Protein AF-A0A6A8H8F7-F1 (afdb_monomer)

Sequence (66 aa):
MTIYIITSSEGRVYKEIKHELEKAGYHTKTILAEVTQPVLVGFVSGRLTTFTLKKLLEASVKGRCL

Solvent-accessible surface area (backbone atoms only — not comparable to full-atom values): 3909 Å² total; per-residue (Å²): 108,58,36,37,41,38,20,59,60,88,47,71,69,45,52,54,53,52,50,56,39,46,74,56,67,36,48,76,45,80,41,83,43,98,45,98,60,75,43,37,35,33,75,49,96,93,36,85,41,80,53,54,71,66,60,53,53,55,30,46,76,67,72,45,84,121

Radius of gyration: 11.39 Å; Cα contacts (8 Å, |Δi|>4): 106; chains: 1; bounding box: 31×17×29 Å

Secondary structure (DSSP, 8-state):
-EEEEEES--SHHHHHHHHHHHHTT-EEEEEE---SS-EEEEEETTEEEEE-HHHHHHHHHTT---

Organism: NCBI:txid1623

Structure (mmCIF, N/CA/C/O backbone):
data_AF-A0A6A8H8F7-F1
#
_entry.id   AF-A0A6A8H8F7-F1
#
loop_
_atom_site.group_PDB
_atom_site.id
_atom_site.type_symbol
_atom_site.label_atom_id
_atom_site.label_alt_id
_atom_site.label_comp_id
_atom_site.label_asym_id
_atom_site.label_entity_id
_atom_site.label_seq_id
_atom_site.pdbx_PDB_ins_code
_atom_site.Cartn_x
_atom_site.Cartn_y
_atom_site.Cartn_z
_atom_site.occupancy
_atom_site.B_iso_or_equiv
_atom_site.auth_seq_id
_atom_site.auth_comp_id
_atom_site.auth_asym_id
_atom_site.auth_atom_id
_atom_site.pdbx_PDB_model_num
ATOM 1 N N . MET A 1 1 ? -8.963 -5.105 5.220 1.00 86.00 1 MET A N 1
ATOM 2 C CA . MET A 1 1 ? -8.980 -4.983 3.739 1.00 86.00 1 MET A CA 1
ATOM 3 C C . MET A 1 1 ? -7.611 -5.365 3.183 1.00 86.00 1 MET A C 1
ATOM 5 O O . MET A 1 1 ? -6.616 -5.073 3.840 1.00 86.00 1 MET A O 1
ATOM 9 N N . THR A 1 2 ? -7.551 -6.006 2.010 1.00 92.31 2 THR A N 1
ATOM 10 C CA . THR A 1 2 ? -6.286 -6.264 1.297 1.00 92.31 2 THR A CA 1
ATOM 11 C C . THR A 1 2 ? -5.969 -5.118 0.340 1.00 92.31 2 THR A C 1
ATOM 13 O O . THR A 1 2 ? -6.821 -4.745 -0.467 1.00 92.31 2 THR A O 1
ATOM 16 N N . ILE A 1 3 ? -4.749 -4.591 0.420 1.00 96.19 3 ILE A N 1
ATOM 17 C CA . ILE A 1 3 ? -4.194 -3.591 -0.491 1.00 96.19 3 ILE A CA 1
ATOM 18 C C . ILE A 1 3 ? -3.180 -4.264 -1.414 1.00 96.19 3 ILE A C 1
ATOM 20 O O . ILE A 1 3 ? -2.214 -4.878 -0.966 1.00 96.19 3 ILE A O 1
ATOM 24 N N . TYR A 1 4 ? -3.390 -4.125 -2.713 1.00 96.62 4 TYR A N 1
ATOM 25 C CA . TYR A 1 4 ? -2.446 -4.501 -3.749 1.00 96.62 4 TYR A CA 1
ATOM 26 C C . TYR A 1 4 ? -1.510 -3.324 -4.014 1.00 96.62 4 TYR A C 1
ATOM 28 O O . TYR A 1 4 ? -1.966 -2.233 -4.355 1.00 96.62 4 TYR A O 1
ATOM 36 N N . ILE A 1 5 ? -0.211 -3.547 -3.843 1.00 97.12 5 ILE A N 1
ATOM 37 C CA . ILE A 1 5 ? 0.849 -2.601 -4.174 1.00 97.12 5 ILE A CA 1
ATOM 38 C C . ILE A 1 5 ? 1.373 -2.989 -5.555 1.00 97.12 5 ILE A C 1
ATOM 40 O O . ILE A 1 5 ? 2.077 -3.989 -5.701 1.00 97.12 5 ILE A O 1
ATOM 44 N N . ILE A 1 6 ? 0.994 -2.219 -6.569 1.00 96.75 6 ILE A N 1
ATOM 45 C CA . ILE A 1 6 ? 1.467 -2.391 -7.943 1.00 96.75 6 ILE A CA 1
ATOM 46 C C . ILE A 1 6 ? 2.720 -1.534 -8.096 1.00 96.75 6 ILE A C 1
ATOM 48 O O . ILE A 1 6 ? 2.634 -0.319 -7.958 1.00 96.75 6 ILE A O 1
ATOM 52 N N . THR A 1 7 ? 3.881 -2.138 -8.330 1.00 96.69 7 THR A N 1
ATOM 53 C CA . THR A 1 7 ? 5.169 -1.427 -8.386 1.00 96.69 7 THR A CA 1
ATOM 54 C C . THR A 1 7 ? 6.107 -2.067 -9.403 1.00 96.69 7 THR A C 1
ATOM 56 O O . THR A 1 7 ? 6.023 -3.264 -9.657 1.00 96.69 7 THR A O 1
ATOM 59 N N . SER A 1 8 ? 7.034 -1.289 -9.959 1.00 95.38 8 SER A N 1
ATOM 60 C CA . SER A 1 8 ? 8.089 -1.791 -10.850 1.00 95.38 8 SER A CA 1
ATOM 61 C C . SER A 1 8 ? 9.269 -2.407 -10.098 1.00 95.38 8 SER A C 1
ATOM 63 O O . SER A 1 8 ? 10.035 -3.176 -10.671 1.00 95.38 8 SER A O 1
ATOM 65 N N . SER A 1 9 ? 9.424 -2.101 -8.807 1.00 93.56 9 SER A N 1
ATOM 66 C CA . SER A 1 9 ? 10.478 -2.674 -7.968 1.00 93.56 9 SER A CA 1
ATOM 67 C C . SER A 1 9 ? 10.100 -2.709 -6.488 1.00 93.56 9 SER A C 1
ATOM 69 O O . SER A 1 9 ? 9.289 -1.910 -6.010 1.00 93.56 9 SER A O 1
ATOM 71 N N . GLU A 1 10 ? 10.756 -3.594 -5.736 1.00 93.88 10 GLU A N 1
ATOM 72 C CA . GLU A 1 10 ? 10.683 -3.657 -4.270 1.00 93.88 10 GLU A CA 1
ATOM 73 C C . GLU A 1 10 ? 11.766 -2.793 -3.590 1.00 93.88 10 GLU A C 1
ATOM 75 O O . GLU A 1 10 ? 12.381 -3.170 -2.586 1.00 93.88 10 GLU A O 1
ATOM 80 N N . GLY A 1 11 ? 12.029 -1.618 -4.168 1.00 92.25 11 GLY A N 1
ATOM 81 C CA . GLY A 1 11 ? 12.994 -0.652 -3.651 1.00 92.25 11 GLY A CA 1
ATOM 82 C C . GLY A 1 11 ? 12.568 -0.001 -2.329 1.00 92.25 11 GLY A C 1
ATOM 83 O O . GLY A 1 11 ? 11.557 -0.347 -1.715 1.00 92.25 11 GLY A O 1
ATOM 84 N N . ARG A 1 12 ? 13.342 0.996 -1.887 1.00 94.38 12 ARG A N 1
ATOM 85 C CA . ARG A 1 12 ? 13.125 1.691 -0.605 1.00 94.38 12 ARG A CA 1
ATOM 86 C C . ARG A 1 12 ? 11.695 2.223 -0.440 1.00 94.38 12 ARG A C 1
ATOM 88 O O . ARG A 1 12 ? 11.070 1.949 0.577 1.00 94.38 12 ARG A O 1
ATOM 95 N N . VAL A 1 13 ? 11.169 2.905 -1.460 1.00 92.00 13 VAL A N 1
ATOM 96 C CA . VAL A 1 13 ? 9.813 3.488 -1.442 1.00 92.00 13 VAL A CA 1
ATOM 97 C C . VAL A 1 13 ? 8.744 2.415 -1.218 1.00 92.00 13 VAL A C 1
ATOM 99 O O . VAL A 1 13 ? 7.849 2.597 -0.401 1.00 92.00 13 VAL A O 1
ATOM 102 N N . TYR A 1 14 ? 8.854 1.266 -1.889 1.00 94.62 14 TYR A N 1
ATOM 103 C CA . TYR A 1 14 ? 7.929 0.149 -1.686 1.00 94.62 14 TYR A CA 1
ATOM 104 C C . TYR A 1 14 ? 7.979 -0.378 -0.247 1.00 94.62 14 TYR A C 1
ATOM 106 O O . TYR A 1 14 ? 6.930 -0.603 0.353 1.00 94.62 14 TYR A O 1
ATOM 114 N N . LYS A 1 15 ? 9.180 -0.550 0.320 1.00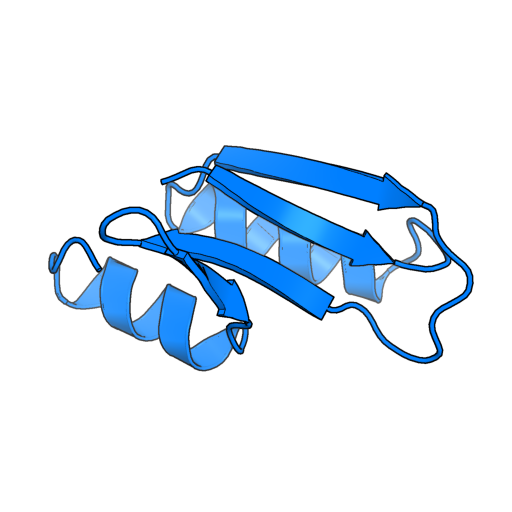 95.56 15 LYS A N 1
ATOM 115 C CA . LYS A 1 15 ? 9.342 -1.051 1.693 1.00 95.56 15 LYS A CA 1
ATOM 116 C C . LYS A 1 15 ? 8.725 -0.101 2.718 1.00 95.56 15 LYS A C 1
ATOM 118 O O . LYS A 1 15 ? 8.056 -0.568 3.632 1.00 95.56 15 LYS A O 1
ATOM 123 N N . GLU A 1 16 ? 8.905 1.207 2.534 1.00 95.94 16 GLU A N 1
ATOM 124 C CA . GLU A 1 16 ? 8.290 2.237 3.381 1.00 95.94 16 GLU A CA 1
ATOM 125 C C . GLU A 1 16 ? 6.755 2.194 3.283 1.00 95.94 16 GLU A C 1
ATOM 127 O O . GLU A 1 16 ? 6.074 2.119 4.303 1.00 95.94 16 GLU A O 1
ATOM 132 N N . ILE A 1 17 ? 6.202 2.133 2.066 1.00 95.19 17 ILE A N 1
ATOM 133 C CA . ILE A 1 17 ? 4.753 2.001 1.839 1.00 95.19 17 ILE A CA 1
ATOM 134 C C . ILE A 1 17 ? 4.199 0.736 2.507 1.00 95.19 17 ILE A C 1
ATOM 136 O O . ILE A 1 17 ? 3.194 0.797 3.214 1.00 95.19 17 ILE A O 1
ATOM 140 N N . LYS A 1 18 ? 4.839 -0.415 2.275 1.00 96.06 18 LYS A N 1
ATOM 141 C CA . LYS A 1 18 ? 4.411 -1.704 2.824 1.00 96.06 18 LYS A CA 1
ATOM 142 C C . LYS A 1 18 ? 4.420 -1.680 4.351 1.00 96.06 18 LYS A C 1
ATOM 144 O O . LYS A 1 18 ? 3.434 -2.089 4.957 1.00 96.06 18 LYS A O 1
ATOM 149 N N . HIS A 1 19 ? 5.487 -1.151 4.950 1.00 95.81 19 HIS A N 1
ATOM 150 C CA . HIS A 1 19 ? 5.616 -1.034 6.399 1.00 95.81 19 HIS A CA 1
ATOM 151 C C . HIS A 1 19 ? 4.486 -0.198 7.013 1.00 95.81 19 HIS A C 1
ATOM 153 O O . HIS A 1 19 ? 3.842 -0.646 7.959 1.00 95.81 19 HIS A O 1
ATOM 159 N N . GLU A 1 20 ? 4.198 0.981 6.455 1.00 95.50 20 GLU A N 1
ATOM 160 C CA . GLU A 1 20 ? 3.131 1.847 6.970 1.00 95.50 20 GLU A CA 1
ATOM 161 C C . GLU A 1 20 ? 1.741 1.212 6.820 1.00 95.50 20 GLU A C 1
ATOM 163 O O . GLU A 1 20 ? 0.910 1.313 7.723 1.00 95.50 20 GLU A O 1
ATOM 168 N N . LEU A 1 21 ? 1.483 0.505 5.714 1.00 94.62 21 LEU A N 1
ATOM 169 C CA . LEU A 1 21 ? 0.220 -0.210 5.513 1.00 94.62 21 LEU A CA 1
ATOM 170 C C . LEU A 1 21 ? 0.045 -1.372 6.500 1.00 94.62 21 LEU A C 1
ATOM 172 O O . LEU A 1 21 ? -1.031 -1.514 7.080 1.00 94.62 21 LEU A O 1
ATOM 176 N N . GLU A 1 22 ? 1.084 -2.178 6.716 1.00 93.62 22 GLU A N 1
ATOM 177 C CA . GLU A 1 22 ? 1.053 -3.294 7.670 1.00 93.62 22 GLU A CA 1
ATOM 178 C C . GLU A 1 22 ? 0.898 -2.795 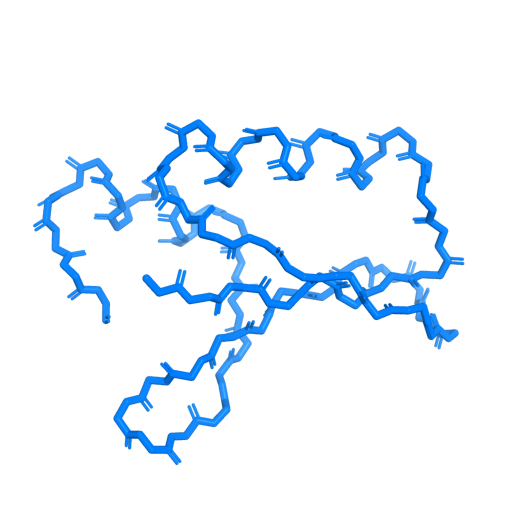9.109 1.00 93.62 22 GLU A C 1
ATOM 180 O O . GLU A 1 22 ? 0.074 -3.319 9.860 1.00 93.62 22 GLU A O 1
ATOM 185 N N . LYS A 1 23 ? 1.607 -1.721 9.473 1.00 93.62 23 LYS A N 1
ATOM 186 C CA . LYS A 1 23 ? 1.466 -1.040 10.768 1.00 93.62 23 LYS A CA 1
ATOM 187 C C . LYS A 1 23 ? 0.052 -0.500 10.989 1.00 93.62 23 LYS A C 1
ATOM 189 O O . LYS A 1 23 ? -0.452 -0.542 12.107 1.00 93.62 23 LYS A O 1
ATOM 194 N N . ALA A 1 24 ? -0.600 -0.025 9.930 1.00 90.75 24 ALA A N 1
ATOM 195 C CA . ALA A 1 24 ? -1.993 0.413 9.952 1.00 90.75 24 ALA A CA 1
ATOM 196 C C . ALA A 1 24 ? -3.014 -0.746 9.943 1.00 90.75 24 ALA A C 1
ATOM 198 O O . ALA A 1 24 ? -4.220 -0.485 9.953 1.00 90.75 24 ALA A O 1
ATOM 199 N N . GLY A 1 25 ? -2.557 -2.006 9.922 1.00 91.44 25 GLY A N 1
ATOM 200 C CA . GLY A 1 25 ? -3.392 -3.209 9.977 1.00 91.44 25 GLY A CA 1
ATOM 201 C C . GLY A 1 25 ? -3.938 -3.676 8.625 1.00 91.44 25 GLY A C 1
ATOM 202 O O . GLY A 1 25 ? -4.846 -4.508 8.579 1.00 91.44 25 GLY A O 1
ATOM 203 N N . TYR A 1 26 ? -3.420 -3.157 7.508 1.00 92.88 26 TYR A N 1
ATOM 204 C CA . TYR A 1 26 ? -3.794 -3.634 6.179 1.00 92.88 26 TYR A CA 1
ATOM 205 C C . TYR A 1 26 ? -2.993 -4.878 5.796 1.00 92.88 26 TYR A C 1
ATOM 207 O O . TYR A 1 26 ? -1.779 -4.942 5.970 1.00 92.88 26 TYR A O 1
ATOM 215 N N . HIS A 1 27 ? -3.665 -5.850 5.178 1.00 93.62 27 HIS A N 1
ATOM 216 C CA . HIS A 1 27 ? -2.967 -6.931 4.488 1.00 93.62 27 HIS A CA 1
ATOM 217 C C . HIS A 1 27 ? -2.458 -6.415 3.149 1.00 93.62 27 HIS A C 1
ATOM 219 O O . HIS A 1 27 ? -3.230 -5.822 2.396 1.00 93.62 27 HIS A O 1
ATOM 225 N N . THR A 1 28 ? -1.197 -6.671 2.821 1.00 95.06 28 THR A N 1
ATOM 226 C CA . THR A 1 28 ? -0.609 -6.229 1.554 1.00 95.06 28 THR A CA 1
ATOM 227 C C . THR A 1 28 ? -0.351 -7.412 0.619 1.00 95.06 28 THR A C 1
ATOM 229 O O . THR A 1 28 ? -0.045 -8.521 1.057 1.00 95.06 28 THR A O 1
ATOM 232 N N . LYS A 1 29 ? -0.510 -7.193 -0.688 1.00 96.25 29 LYS A N 1
ATOM 233 C CA . LYS A 1 29 ? -0.059 -8.099 -1.755 1.00 96.25 29 LYS A CA 1
ATOM 234 C C . LYS A 1 29 ? 0.697 -7.294 -2.797 1.00 96.25 29 LYS A C 1
ATOM 236 O O . LYS A 1 29 ? 0.278 -6.191 -3.128 1.00 96.25 29 LYS A O 1
ATOM 241 N N . THR A 1 30 ? 1.766 -7.851 -3.344 1.00 96.19 30 THR A N 1
ATOM 242 C CA . THR A 1 30 ? 2.611 -7.140 -4.310 1.00 96.19 30 THR A CA 1
ATOM 243 C C . THR A 1 30 ? 2.363 -7.660 -5.711 1.00 96.19 30 THR A C 1
ATOM 245 O O . THR A 1 30 ? 2.288 -8.869 -5.923 1.00 96.19 30 THR A O 1
ATOM 248 N N . ILE A 1 31 ? 2.229 -6.740 -6.661 1.00 96.31 31 ILE A N 1
ATOM 249 C CA . ILE A 1 31 ? 2.149 -7.036 -8.088 1.00 96.31 31 ILE A CA 1
ATOM 250 C C . ILE A 1 31 ? 3.293 -6.285 -8.758 1.00 96.31 31 ILE A C 1
ATOM 252 O O . ILE A 1 31 ? 3.349 -5.056 -8.703 1.00 96.31 31 ILE A O 1
ATOM 256 N N . LEU A 1 32 ? 4.204 -7.031 -9.380 1.00 96.19 32 LEU A N 1
ATOM 257 C CA . LEU A 1 32 ? 5.279 -6.444 -10.167 1.00 96.19 32 LEU A CA 1
ATOM 258 C C . LEU A 1 32 ? 4.759 -6.120 -11.566 1.00 96.19 32 LEU A C 1
ATOM 260 O O . LEU A 1 32 ? 4.303 -7.011 -12.281 1.00 96.19 32 LEU A O 1
ATOM 264 N N . ALA A 1 33 ? 4.799 -4.843 -11.930 1.00 94.62 33 ALA A N 1
ATOM 265 C CA . ALA A 1 33 ? 4.373 -4.349 -13.233 1.00 94.62 33 ALA A CA 1
ATOM 266 C C . ALA A 1 33 ? 5.176 -3.104 -13.612 1.00 94.62 33 ALA A C 1
ATOM 268 O O . ALA A 1 33 ? 5.617 -2.350 -12.743 1.00 94.62 33 ALA A O 1
ATOM 269 N N . GLU A 1 34 ? 5.348 -2.867 -14.908 1.00 94.19 34 GLU A N 1
ATOM 270 C CA . GLU A 1 34 ? 6.046 -1.685 -15.405 1.00 94.19 34 GLU A CA 1
ATOM 271 C C . GLU A 1 34 ? 5.185 -0.430 -15.185 1.00 94.19 34 GLU A C 1
ATOM 273 O O . GLU A 1 34 ? 4.318 -0.078 -15.981 1.00 94.19 34 GLU A O 1
ATOM 278 N N . VAL A 1 35 ? 5.394 0.217 -14.038 1.00 91.94 35 VAL A N 1
ATOM 279 C CA . VAL A 1 35 ? 4.740 1.466 -13.637 1.00 91.94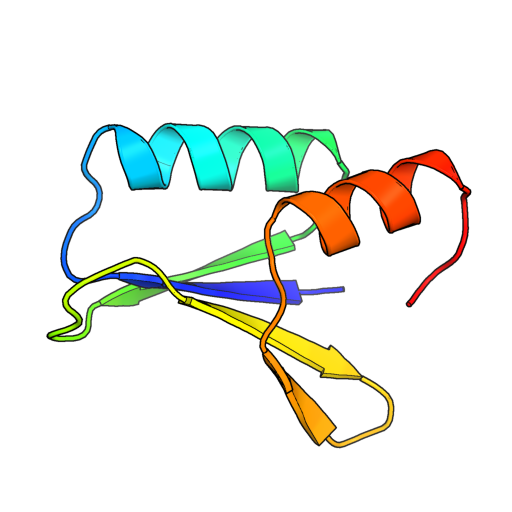 35 VAL A CA 1
ATOM 280 C C . VAL A 1 35 ? 5.784 2.476 -13.179 1.00 91.94 35 VAL A C 1
ATOM 282 O O . VAL A 1 35 ? 6.792 2.125 -12.558 1.00 91.94 35 VAL A O 1
ATOM 285 N N . THR A 1 36 ? 5.534 3.752 -13.468 1.00 89.75 36 THR A N 1
ATOM 286 C CA . THR A 1 36 ? 6.435 4.852 -13.096 1.00 89.75 36 THR A CA 1
ATOM 287 C C . THR A 1 36 ? 6.462 5.099 -11.591 1.00 89.75 36 THR A C 1
ATOM 289 O O . THR A 1 36 ? 7.498 5.475 -11.048 1.00 89.75 36 THR A O 1
ATOM 292 N N . GLN A 1 37 ? 5.340 4.879 -10.902 1.00 89.81 37 GLN A N 1
ATOM 293 C CA . GLN A 1 37 ? 5.208 5.032 -9.455 1.00 89.81 37 GLN A CA 1
ATOM 294 C C . GLN 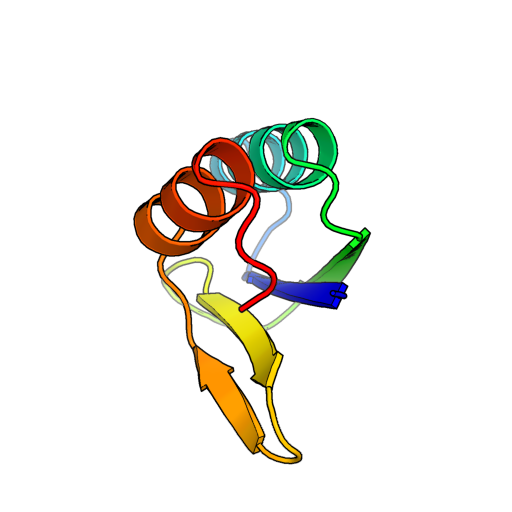A 1 37 ? 4.335 3.915 -8.872 1.00 89.81 37 GLN A C 1
ATOM 296 O O . GLN A 1 37 ? 3.443 3.424 -9.570 1.00 89.81 37 GLN A O 1
ATOM 301 N N . PRO A 1 38 ? 4.544 3.526 -7.600 1.00 94.12 38 PRO A N 1
ATOM 302 C CA . PRO A 1 38 ? 3.695 2.541 -6.949 1.00 94.12 38 PRO A CA 1
ATOM 303 C C . PRO A 1 38 ? 2.229 2.987 -6.883 1.00 94.12 38 PRO A C 1
ATOM 305 O O . PRO A 1 38 ? 1.931 4.102 -6.453 1.00 94.12 38 PRO A O 1
ATOM 308 N N . VAL A 1 39 ? 1.308 2.095 -7.244 1.00 95.88 39 VAL A N 1
ATOM 309 C CA . VAL A 1 39 ? -0.142 2.318 -7.163 1.00 95.88 39 VAL A CA 1
ATOM 310 C C . VAL A 1 39 ? -0.734 1.402 -6.100 1.00 95.88 39 VAL A C 1
ATOM 312 O O . VAL A 1 39 ? -0.441 0.208 -6.060 1.00 95.88 39 VAL A O 1
ATOM 315 N N . LEU A 1 40 ? -1.584 1.961 -5.239 1.00 96.88 40 LEU A N 1
ATOM 316 C CA . LEU A 1 40 ? -2.278 1.215 -4.192 1.00 96.88 40 LEU A CA 1
ATOM 317 C C . LEU A 1 40 ? -3.711 0.948 -4.614 1.00 96.88 40 LEU A C 1
ATOM 319 O O . LEU A 1 40 ? -4.442 1.876 -4.959 1.00 96.88 40 LEU A O 1
ATOM 323 N N . VAL A 1 41 ? -4.122 -0.311 -4.560 1.00 96.44 41 VAL A N 1
ATOM 324 C CA . VAL A 1 41 ? -5.441 -0.736 -5.022 1.00 96.44 41 VAL A CA 1
ATOM 325 C C . VAL A 1 41 ? -6.106 -1.610 -3.971 1.00 96.44 41 VAL A C 1
ATOM 327 O O . VAL A 1 41 ? -5.477 -2.499 -3.415 1.00 96.44 41 VAL A O 1
ATOM 330 N N . GLY A 1 42 ? -7.385 -1.386 -3.699 1.00 94.00 42 GLY A N 1
ATOM 331 C CA . GLY A 1 42 ? -8.182 -2.214 -2.794 1.00 94.00 42 GLY A CA 1
ATOM 332 C C . GLY A 1 42 ? -9.558 -2.506 -3.378 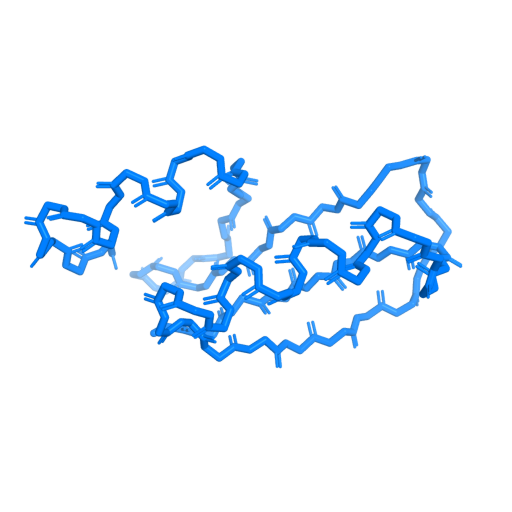1.00 94.00 42 GLY A C 1
ATOM 333 O O . GLY A 1 42 ? -10.003 -1.833 -4.308 1.00 94.00 42 GLY A O 1
ATOM 334 N N . PHE A 1 43 ? -10.231 -3.520 -2.840 1.00 90.69 43 PHE A N 1
ATOM 335 C CA . PHE A 1 43 ? -11.600 -3.856 -3.223 1.00 90.69 43 PHE A CA 1
ATOM 336 C C . PHE A 1 43 ? -12.569 -3.268 -2.199 1.00 90.69 43 PHE A C 1
ATOM 338 O O . PHE A 1 43 ? -12.520 -3.643 -1.029 1.00 90.69 43 PHE A O 1
ATOM 345 N N . VAL A 1 44 ? -13.440 -2.361 -2.641 1.00 86.62 44 VAL A N 1
ATOM 346 C CA . VAL A 1 44 ? -14.460 -1.718 -1.802 1.00 86.62 44 VAL A CA 1
ATOM 347 C C . VAL A 1 44 ? -15.810 -1.887 -2.473 1.00 86.62 44 VAL A C 1
ATOM 349 O O . VAL A 1 44 ? -15.974 -1.542 -3.642 1.00 86.62 44 VAL A O 1
ATOM 352 N N . SER A 1 45 ? -16.774 -2.456 -1.747 1.00 87.25 45 SER A N 1
ATOM 353 C CA . SER A 1 45 ? -18.158 -2.637 -2.213 1.00 87.25 45 SER A CA 1
ATOM 354 C C . SER A 1 45 ? -18.271 -3.262 -3.612 1.00 87.25 45 SER A C 1
ATOM 356 O O . SER A 1 45 ? -19.047 -2.809 -4.451 1.00 87.25 45 SER A O 1
ATOM 358 N N . GLY A 1 46 ? -17.457 -4.284 -3.895 1.00 87.06 46 GLY A N 1
ATOM 359 C CA . GLY A 1 46 ? -17.477 -4.972 -5.190 1.00 87.06 46 GLY A CA 1
ATOM 360 C C . GLY A 1 46 ? -16.663 -4.297 -6.302 1.00 87.06 46 GLY A C 1
ATOM 361 O O . GLY A 1 46 ? -16.686 -4.774 -7.434 1.00 87.06 46 GLY A O 1
ATOM 362 N N . ARG A 1 47 ? -15.969 -3.186 -6.017 1.00 90.69 47 ARG A N 1
ATOM 363 C CA . ARG A 1 47 ? -15.238 -2.391 -7.012 1.00 90.69 47 ARG A CA 1
ATOM 364 C C . ARG A 1 47 ? -13.761 -2.268 -6.674 1.00 90.69 47 ARG A C 1
ATOM 366 O O . ARG A 1 47 ? -13.377 -1.982 -5.539 1.00 90.69 47 ARG A O 1
ATOM 373 N N . LEU A 1 48 ? -12.937 -2.410 -7.706 1.00 91.94 48 LEU A N 1
ATOM 374 C CA . LEU A 1 48 ? -11.515 -2.113 -7.637 1.00 91.94 48 LEU A CA 1
ATOM 375 C C . LEU A 1 48 ? -11.328 -0.591 -7.531 1.00 91.94 48 LEU A C 1
ATOM 377 O O . LEU A 1 48 ? -11.799 0.152 -8.389 1.00 91.94 48 LEU A O 1
ATOM 381 N N . THR A 1 49 ? -10.669 -0.128 -6.473 1.00 93.62 49 THR A N 1
ATOM 382 C CA . THR A 1 49 ? -10.503 1.299 -6.170 1.00 93.62 49 THR A CA 1
ATOM 383 C C . THR A 1 49 ? -9.034 1.616 -5.932 1.00 93.62 49 THR A C 1
ATOM 385 O O . THR A 1 49 ? -8.355 0.912 -5.186 1.00 93.62 49 THR A O 1
ATOM 388 N N . THR A 1 50 ? -8.540 2.685 -6.553 1.00 95.06 50 THR A N 1
ATOM 389 C CA . THR A 1 50 ? -7.192 3.210 -6.313 1.00 95.06 50 THR A CA 1
ATOM 390 C C . THR A 1 50 ? -7.175 4.121 -5.091 1.00 95.06 50 THR A C 1
ATOM 392 O O . THR A 1 50 ? -8.040 4.987 -4.939 1.00 95.06 50 THR A O 1
ATOM 395 N N . PHE A 1 51 ? -6.149 3.988 -4.261 1.00 94.44 51 PHE A N 1
ATOM 396 C CA . PHE A 1 51 ? -5.966 4.770 -3.048 1.00 94.44 51 PHE A CA 1
ATOM 397 C C . PHE A 1 51 ? -4.655 5.544 -3.068 1.00 94.44 51 PHE A C 1
ATOM 399 O O . PHE A 1 51 ? -3.675 5.151 -3.696 1.00 94.44 51 PHE A O 1
ATOM 406 N N . THR A 1 52 ? -4.624 6.631 -2.304 1.00 94.31 52 THR A N 1
ATOM 407 C CA . THR A 1 52 ? -3.366 7.234 -1.867 1.00 94.31 52 THR A CA 1
ATOM 408 C C . THR A 1 52 ? -3.000 6.673 -0.498 1.00 94.31 52 THR A C 1
ATOM 410 O O . THR A 1 52 ? -3.890 6.375 0.305 1.00 94.31 52 THR A O 1
ATOM 413 N N . LEU A 1 53 ? -1.700 6.576 -0.200 1.00 92.75 53 LEU A N 1
ATOM 414 C CA . LEU A 1 53 ? -1.230 6.109 1.110 1.00 92.75 53 LEU A CA 1
ATOM 415 C C . LEU A 1 53 ? -1.849 6.939 2.244 1.00 92.75 53 LEU A C 1
ATOM 417 O O . LEU A 1 53 ? -2.412 6.385 3.181 1.00 92.75 53 LEU A O 1
ATOM 421 N N . LYS A 1 54 ? -1.855 8.270 2.097 1.00 93.31 54 LYS A N 1
ATOM 422 C CA . LYS A 1 54 ? -2.463 9.196 3.063 1.00 93.31 54 LYS A CA 1
ATOM 423 C C . LYS A 1 54 ? -3.920 8.841 3.389 1.00 93.31 54 LYS A C 1
ATOM 425 O O . LYS A 1 54 ? -4.268 8.773 4.562 1.00 93.31 54 LYS A O 1
ATOM 430 N N . LYS A 1 55 ? -4.759 8.575 2.378 1.00 91.31 55 LYS A N 1
ATOM 431 C CA . LYS A 1 55 ? -6.177 8.232 2.596 1.00 91.31 55 LYS A CA 1
ATOM 432 C C . LYS A 1 55 ? -6.348 6.926 3.376 1.00 91.31 55 LYS A C 1
ATOM 434 O O . LYS A 1 55 ? -7.246 6.841 4.207 1.00 91.31 55 LYS A O 1
ATOM 439 N N . LEU A 1 56 ? -5.498 5.930 3.121 1.00 91.44 56 LEU A N 1
ATOM 440 C CA . LEU A 1 56 ? -5.529 4.657 3.847 1.00 91.44 56 LEU A CA 1
ATOM 441 C C . LEU A 1 56 ? -5.123 4.847 5.312 1.00 91.44 56 LEU A C 1
ATOM 443 O O . LEU A 1 56 ? -5.825 4.397 6.212 1.00 91.44 56 LEU A O 1
ATOM 447 N N . LEU A 1 57 ? -4.040 5.582 5.566 1.00 91.00 57 LEU A N 1
ATOM 448 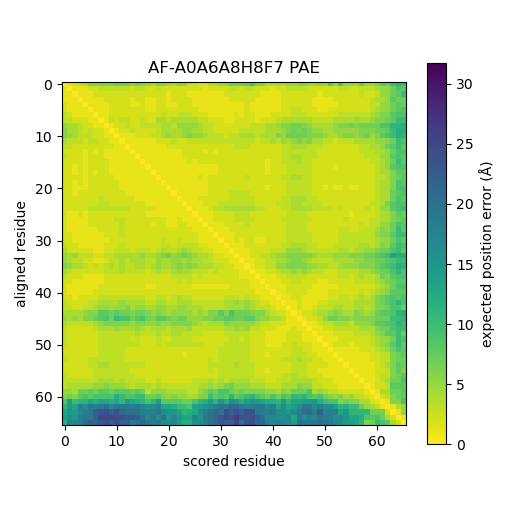C CA . LEU A 1 57 ? -3.579 5.835 6.932 1.00 91.00 57 LEU A CA 1
ATOM 449 C C . LEU A 1 57 ? -4.598 6.656 7.740 1.00 91.00 57 LEU A C 1
ATOM 451 O O . LEU A 1 57 ? -4.887 6.325 8.887 1.00 91.00 57 LEU A O 1
ATOM 455 N N . GLU A 1 58 ? -5.218 7.674 7.136 1.00 91.19 58 GLU A N 1
ATOM 456 C CA . GLU A 1 58 ? -6.277 8.458 7.788 1.00 91.19 58 GLU A CA 1
ATOM 457 C C . GLU A 1 58 ? -7.515 7.622 8.141 1.00 91.19 58 GLU A C 1
ATOM 459 O O . GLU A 1 58 ? -8.145 7.861 9.174 1.00 91.19 58 GLU A O 1
ATOM 464 N N . ALA A 1 59 ? -7.885 6.657 7.296 1.00 85.50 59 ALA A N 1
ATOM 465 C CA . ALA A 1 59 ? -9.010 5.768 7.564 1.00 85.50 59 ALA A CA 1
ATOM 466 C C . ALA A 1 59 ? -8.730 4.806 8.725 1.00 85.50 59 ALA A C 1
ATOM 468 O O . ALA A 1 59 ? -9.593 4.638 9.589 1.00 85.50 59 ALA A O 1
ATOM 469 N N . SER A 1 60 ? -7.513 4.252 8.781 1.00 83.75 60 SER A N 1
ATOM 470 C CA . SER A 1 60 ? -7.065 3.383 9.876 1.00 83.75 60 SER A CA 1
ATOM 471 C C . SER A 1 60 ? -7.129 4.099 11.233 1.00 83.75 60 SER A C 1
ATOM 473 O O . SER A 1 60 ? -7.751 3.596 12.167 1.00 83.75 60 SER A O 1
ATOM 475 N N . VAL A 1 61 ? -6.617 5.334 11.324 1.00 79.06 61 VAL A N 1
ATOM 476 C CA . VAL A 1 61 ? -6.645 6.128 12.572 1.00 79.06 61 VAL A CA 1
ATOM 477 C C . VAL A 1 61 ? -8.070 6.453 13.030 1.00 79.06 61 VAL A C 1
ATOM 479 O O . VAL A 1 61 ? -8.348 6.494 14.226 1.00 79.06 61 VAL A O 1
ATOM 482 N N . LYS A 1 62 ? -9.001 6.678 12.097 1.00 73.94 62 LYS A N 1
ATOM 483 C CA . LYS A 1 62 ? -10.393 7.032 12.423 1.00 73.94 62 LYS A CA 1
ATOM 484 C C . LYS A 1 62 ? -11.254 5.829 12.828 1.00 73.94 62 LYS A C 1
ATOM 486 O O . LYS A 1 62 ? -12.445 6.022 13.066 1.00 73.94 62 LYS A O 1
ATOM 491 N N . GLY A 1 63 ? -10.701 4.610 12.860 1.00 61.06 63 GLY A N 1
ATOM 492 C CA . GLY A 1 63 ? -11.448 3.381 13.152 1.00 61.06 63 GLY A CA 1
ATOM 493 C C . GLY A 1 63 ? -12.570 3.093 12.148 1.00 61.06 63 GLY A C 1
ATOM 494 O O . GLY A 1 63 ? -13.458 2.287 12.418 1.00 61.06 63 GLY A O 1
ATOM 495 N N . ARG A 1 64 ? -12.566 3.772 10.994 1.00 55.94 64 ARG A N 1
ATOM 496 C CA . ARG A 1 64 ? -13.561 3.573 9.943 1.00 55.94 64 ARG A CA 1
ATOM 497 C C . ARG A 1 64 ? -13.013 2.518 8.994 1.00 55.94 64 ARG A C 1
ATOM 499 O O . ARG A 1 64 ? -12.013 2.761 8.322 1.00 55.94 64 ARG A O 1
ATOM 506 N N . CYS A 1 65 ? -13.667 1.360 8.922 1.00 51.44 65 CYS A N 1
ATOM 507 C CA . CYS A 1 65 ? -13.493 0.507 7.750 1.00 51.44 65 CYS A CA 1
ATOM 508 C C . CYS A 1 65 ? -13.960 1.305 6.525 1.00 51.44 65 CYS A C 1
ATOM 510 O O . CYS A 1 65 ? -15.100 1.773 6.500 1.00 51.44 65 CYS A O 1
ATOM 512 N N . LEU A 1 66 ? -13.043 1.519 5.577 1.00 55.34 66 LEU A N 1
ATOM 513 C CA . LEU A 1 66 ? -13.370 1.964 4.220 1.00 55.34 66 LEU A CA 1
ATOM 514 C C . LEU A 1 66 ? -14.114 0.859 3.472 1.00 55.34 66 LEU A C 1
ATOM 516 O O . LEU A 1 66 ? -13.727 -0.319 3.657 1.00 55.34 66 LEU A O 1
#

pLDDT: mean 90.43, std 9.72, range [51.44, 97.12]

Foldseek 3Di:
DEKEWEEQDCDPVVVVLVVLCVVLVHHYDYDHDPDPDIWIWDADPNDIDTDDSVVSSVCSVVVHDD

Mean predicted aligned error: 3.93 Å

Nearest PDB structures (foldseek):
  7ldf-assembly1_A  TM=6.645E-01  e=9.497E-03  synthetic construct
  6ht6-assembly1_A  TM=6.073E-01  e=2.439E-02  Trametes versicolor
  4zb7-assembly2_D  TM=6.177E-01  e=2.949E-01  Phanerodontia chrysosporium
  6nv6-assembly3_C  TM=5.490E-01  e=6.188E-01  Xanthomonas citri pv. citri str. 306
  4p0q-assembly1_A  TM=4.452E-01  e=3.375E-01  Homo sapiens

=== Feature glossary ===
The record interleaves many kinds of information about one protein. Here is each kind framed as the question it answers.

Q: What are the backbone torsion angles?
A: φ (phi) and ψ (psi) are the two rotatable backbone dihedrals per residue: φ is the C(i-1)–N–Cα–C torsion, ψ is the N–Cα–C–N(i+1) torsion, both in degrees on (−180°, 180°]. α-helical residues cluster near (−60°, −45°); β-strand residues near (−120°, +130°). A Ramachandran plot is simply a scatter of (φ, ψ) for every residue.

Q: What is the amino-acid chain?
A: This is the polypeptide sequence — one letter per residue, N-terminus first. Length ranges 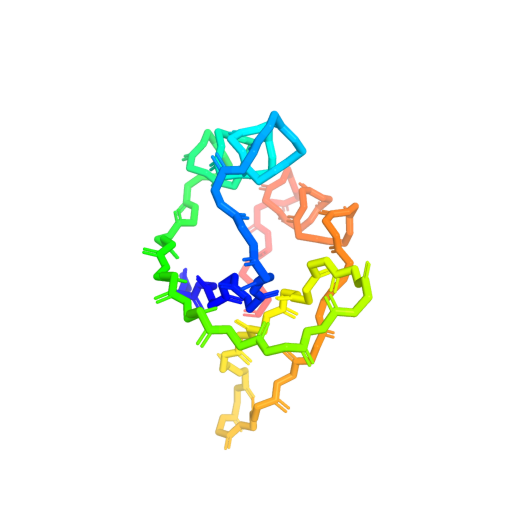from a few dozen residues for small domains to over a thousand for large multi-domain proteins.

Q: How mobile is each atom in the crystal?
A: For experimental (PDB) structures, the B-factor (temperature factor) quantifies the positional spread of each atom in the crystal — a combination of thermal vibration and static disorder — in units of Å². High B-factors mark flexible loops or poorly resolved regions; low B-factors mark the rigid, well-ordered core.

Q: Are the domains correctly placed relative to each other?
A: Predicted Aligned Error (PAE) is an AlphaFold confidence matrix: entry (i, j) is the expected error in the position of residue j, in ångströms, when the prediction is superimposed on the true structure at residue i. Low PAE within a block of residues means that block is internally rigid and well-predicted; high PAE between two blocks means their relative placement is uncertain even if each block individually is confident.

Q: How confident is the AlphaFold model at each residue?
A: pLDDT is the predicted lDDT-Cα score: AlphaFold's confidence that the local environment of each residue (all inter-atomic distances within 15 Å) is correctly placed. It is a per-residue number between 0 and 100, with higher meaning more reliable.

Q: What family and function is it annotated with?
A: Functional annotations link the protein to curated databases. InterPro entries identify conserved domains and families by matching the sequence against member-database signatures (Pfam, PROSITE, CDD, …). Gene Ontology (GO) terms describe molecular function, biological process, and cellular component in a controlled vocabulary. CATH places the structure in a hierarchical fold classification (Class/Architecture/Topology/Homologous-superfamily). The organism is the source species.

Q: How big and how compact is the whole molecule?
A: Three whole-structure scalars: the radius of gyration (RMS distance of Cα from centroid, in Å), the count of Cα–Cα contacts (pairs closer than 8 Å and separated by more than four residues in sequence — i.e. tertiary, not local, contacts), and the bounding-box dimensions. Together they distinguish compact globular folds from extended fibres or disordered chains.

Q: What known structures does this most resemble?
A: The Foldseek neighbor list gives the closest experimentally determined structures in the PDB, ranked by structural alignment. TM-score near 1 means near-identical fold; near 0.3 means only rough topology match. This is how one finds what a novel AlphaFold prediction most resembles in the solved-structure universe.

Q: Which residues are buried vs exposed?
A: SASA measures how much of the protein is reachable by solvent. It is computed by rolling a water-sized probe over the atomic surface and summing the exposed area (Å²). Per-residue SASA distinguishes core (buried, low SASA) from surface (exposed, high SASA) residues; total SASA is a whole-molecule size measure.

Q: Which residues are in helices, strands, or loops?
A: Eight-state secondary structure (DSSP): H is the canonical α-helix, G the tighter 3₁₀-helix, I the wider π-helix; E/B are β-structure, T and S are turns and bends, and '-' is everything else. DSSP derives these from the pattern of main-chain N–H···O=C hydrogen bonds, not from the sequence.

Q: Where is each backbone atom in 3D?
A: Structure coordinates are given as an mmCIF _atom_site loop: one row per atom with element, residue name, chain i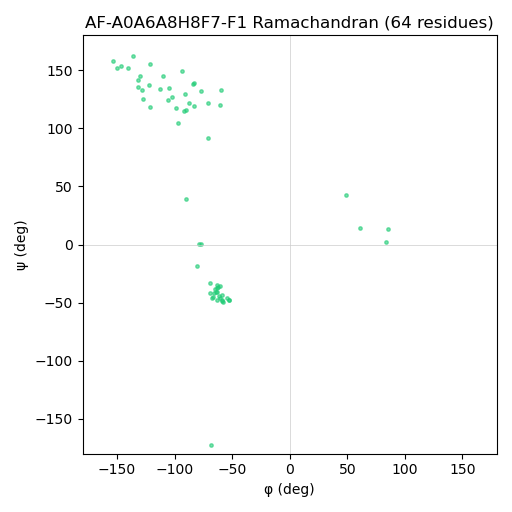d, sequence number, and x/y/z position in Å. Only the four main-chain atoms per residue are included here; side chains are omitted to keep the record compact.

Q: What if only a Cα trace is available?
A: Three-state secondary structure (P-SEA) collapses the eight DSSP classes into helix (a), strand (b), and coil (c). P-SEA assigns these from Cα geometry alone — d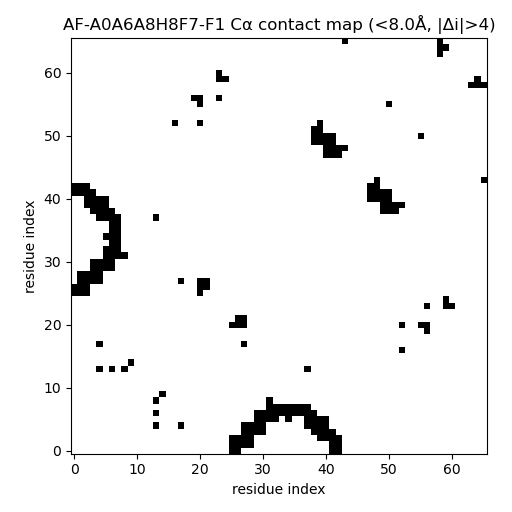istances and angles — without requiring backbone oxygens, so it works on any Cα trace.

Q: What do the rendered images show?
A: The six renders are orthographic views along the three Cartesian axes in both directions. Representation (cartoon, sticks, or surface) and color scheme (sequence-rainbow or by-chain) vary across proteins so the training set covers all the common visualization conventions.

Q: What does the local fold look like, residue by residue?
A: Foldseek's 3Di representation compresses backbone geometry into a per-residue letter drawn from a learned twenty-state alphabet. It captures the tertiary interaction pattern around each residue — which residues are packed against it in space, regardless of where they are in sequence.

Q: What do the diagnostic plots show?
A: The contact map is a binary N×N matrix image: pixel (i, j) is dark where Cα_i and Cα_j are within 8 Å and |i−j|>4. Because the |i−j|>4 filter removes local helical contacts, off-diagonal stripes parallel to the main diagonal indicate parallel β-sheets; stripes perpendicular to it indicate antiparallel β-sheets. The Ramachandran plot scatters every residue's (φ, ψ) pair against the sterically allowed regions. The PAE heatmap renders the predicted-aligned-error matrix.